Protein AF-J7CYS8-F1 (afdb_monomer_lite)

Foldseek 3Di:
DVVVVVVVVVVVVVVVVVVVVVPDPDDPVVVVVVVLCVQLVVLVVCLVPPDPPDDVVVNVVSVVSNVVSVVD

Secondary structure (DSSP, 8-state):
-HHHHHHHHHHHHHHHHHHHHHHS---HHHHHHHHHHHHHHHHHHHHHT--TTS-HHHHHHHHHHHHHHHH-

Structure (mmCIF, N/CA/C/O backbone):
data_AF-J7CYS8-F1
#
_entry.id   AF-J7CYS8-F1
#
loop_
_atom_site.group_PDB
_atom_site.id
_atom_site.type_symbol
_atom_site.label_atom_id
_atom_site.label_alt_id
_atom_site.label_comp_id
_atom_site.label_asym_id
_atom_site.label_entity_id
_atom_site.label_seq_id
_atom_site.pdbx_PDB_ins_code
_atom_site.Cartn_x
_atom_site.Cartn_y
_atom_site.Cartn_z
_atom_site.occupancy
_atom_site.B_iso_or_equiv
_atom_site.auth_seq_id
_atom_site.auth_comp_id
_atom_site.auth_asym_id
_atom_site.auth_atom_id
_atom_site.pdbx_PDB_model_num
ATOM 1 N N . MET A 1 1 ? 18.254 16.482 -10.516 1.00 54.69 1 MET A N 1
ATOM 2 C CA . MET A 1 1 ? 17.246 17.538 -10.780 1.00 54.69 1 MET A CA 1
ATOM 3 C C . MET A 1 1 ? 15.800 17.086 -10.543 1.00 54.69 1 MET A C 1
ATOM 5 O O . MET A 1 1 ? 15.030 17.890 -10.047 1.00 54.69 1 MET A O 1
ATOM 9 N N . ILE A 1 2 ? 15.432 15.818 -10.796 1.00 60.00 2 ILE A N 1
ATOM 10 C CA . ILE A 1 2 ? 14.065 15.288 -10.560 1.00 60.00 2 ILE A CA 1
ATOM 11 C C . ILE A 1 2 ? 13.694 15.186 -9.063 1.00 60.00 2 ILE A C 1
ATOM 13 O O . ILE A 1 2 ? 12.559 15.472 -8.697 1.00 60.00 2 ILE A O 1
ATOM 17 N N . ALA A 1 3 ? 14.652 14.867 -8.183 1.00 63.47 3 ALA A N 1
ATOM 18 C CA . ALA A 1 3 ? 14.379 14.661 -6.755 1.00 63.47 3 ALA A CA 1
ATOM 19 C C . ALA A 1 3 ? 13.850 15.917 -6.031 1.00 63.47 3 ALA A C 1
ATOM 21 O O . ALA A 1 3 ? 12.896 15.826 -5.269 1.00 63.47 3 ALA A O 1
ATOM 22 N N . ILE A 1 4 ? 14.418 17.103 -6.298 1.00 71.94 4 ILE A N 1
ATOM 23 C CA . ILE A 1 4 ? 13.994 18.363 -5.653 1.00 71.94 4 ILE A CA 1
ATOM 24 C C . ILE A 1 4 ? 12.560 18.727 -6.055 1.00 71.94 4 ILE A C 1
ATOM 26 O O . ILE A 1 4 ? 11.765 19.102 -5.200 1.00 71.94 4 ILE A O 1
ATOM 30 N N . GLY A 1 5 ? 12.210 18.554 -7.336 1.00 70.38 5 GLY A N 1
ATOM 31 C CA . GLY A 1 5 ? 10.845 18.778 -7.817 1.00 70.38 5 GLY A CA 1
ATOM 32 C C . GLY A 1 5 ? 9.840 17.857 -7.129 1.00 70.38 5 GLY A C 1
ATOM 33 O O . GLY A 1 5 ? 8.785 18.311 -6.706 1.00 70.38 5 GLY A O 1
ATOM 34 N N . GLN A 1 6 ? 10.196 16.587 -6.926 1.00 73.44 6 GLN A N 1
ATOM 35 C CA . GLN A 1 6 ? 9.355 15.631 -6.205 1.00 73.44 6 GLN A CA 1
ATOM 36 C C . GLN A 1 6 ? 9.138 16.018 -4.733 1.00 73.44 6 GLN A C 1
ATOM 38 O O . GLN A 1 6 ? 8.015 15.914 -4.243 1.00 73.44 6 GLN A O 1
ATOM 43 N N . PHE A 1 7 ? 10.162 16.523 -4.033 1.00 78.19 7 PHE A N 1
ATOM 44 C CA . PHE A 1 7 ? 10.020 16.973 -2.640 1.00 78.19 7 PHE A CA 1
ATOM 45 C C . PHE A 1 7 ? 8.989 18.097 -2.477 1.00 78.19 7 PHE A C 1
ATOM 47 O O . PHE A 1 7 ? 8.204 18.062 -1.530 1.00 78.19 7 PHE A O 1
ATOM 54 N N . VAL A 1 8 ? 8.935 19.047 -3.417 1.00 84.44 8 VAL A N 1
ATOM 55 C CA . VAL A 1 8 ? 7.964 20.157 -3.393 1.00 84.44 8 VAL A CA 1
ATOM 56 C C . VAL A 1 8 ? 6.515 19.659 -3.461 1.00 84.44 8 VAL A C 1
ATOM 58 O O . VAL A 1 8 ? 5.634 20.300 -2.898 1.00 84.44 8 VAL A O 1
ATOM 61 N N . PHE A 1 9 ? 6.261 18.500 -4.079 1.00 80.44 9 PHE A N 1
ATOM 62 C CA . PHE A 1 9 ? 4.930 17.883 -4.124 1.00 80.44 9 PHE A CA 1
ATOM 63 C C . PHE A 1 9 ? 4.667 16.925 -2.957 1.00 80.44 9 PHE A C 1
ATOM 65 O O . PHE A 1 9 ? 3.550 16.884 -2.441 1.00 80.44 9 PHE A O 1
ATOM 72 N N . TYR A 1 10 ? 5.677 16.182 -2.499 1.00 85.25 10 TYR A N 1
ATOM 73 C CA . TYR A 1 10 ? 5.505 15.253 -1.381 1.00 85.25 10 TYR A CA 1
ATOM 74 C C . TYR A 1 10 ? 5.225 15.974 -0.059 1.00 85.25 10 TYR A C 1
ATOM 76 O O . TYR A 1 10 ? 4.375 15.519 0.701 1.00 85.25 10 TYR A O 1
ATOM 84 N N . ILE A 1 11 ? 5.874 17.111 0.210 1.00 88.38 11 ILE A N 1
ATOM 85 C CA . ILE A 1 11 ? 5.666 17.883 1.448 1.00 88.38 11 ILE A CA 1
ATOM 86 C C . ILE A 1 11 ? 4.185 18.277 1.649 1.00 88.38 11 ILE A C 1
ATOM 88 O O . ILE A 1 11 ? 3.607 17.881 2.664 1.00 88.38 11 ILE A O 1
ATOM 92 N N . PRO A 1 12 ? 3.520 18.993 0.718 1.00 91.00 12 PRO A N 1
ATOM 93 C CA . PRO A 1 12 ? 2.110 19.345 0.875 1.00 91.00 12 PRO A CA 1
ATOM 94 C C . PRO A 1 12 ? 1.193 18.117 0.859 1.00 91.00 12 PRO A C 1
ATOM 96 O O . PRO A 1 12 ? 0.205 18.094 1.591 1.00 91.00 12 PRO A O 1
ATOM 99 N N . PHE A 1 13 ? 1.534 17.073 0.097 1.00 87.31 13 PHE A N 1
ATOM 100 C CA . PHE A 1 13 ? 0.783 15.819 0.101 1.00 87.31 13 PHE A CA 1
ATOM 101 C C . PHE A 1 13 ? 0.772 15.157 1.487 1.00 87.31 13 PHE A C 1
ATOM 103 O O . PHE A 1 13 ? -0.297 14.827 1.996 1.00 87.31 13 PHE A O 1
ATOM 110 N N . PHE A 1 14 ? 1.931 15.019 2.138 1.00 89.12 14 PHE A N 1
ATOM 111 C CA . PHE A 1 14 ? 2.019 14.430 3.478 1.00 89.12 14 PHE A CA 1
ATOM 112 C C . PHE A 1 14 ? 1.347 15.298 4.550 1.00 89.12 14 PHE A C 1
ATOM 114 O O . PHE A 1 14 ? 0.740 14.753 5.477 1.00 89.12 14 PHE A O 1
ATOM 121 N N . ILE A 1 15 ? 1.388 16.629 4.416 1.00 92.88 15 ILE A N 1
ATOM 122 C CA . ILE A 1 15 ? 0.644 17.543 5.298 1.00 92.88 15 ILE A CA 1
ATOM 123 C C . ILE A 1 15 ? -0.863 17.294 5.154 1.00 92.88 15 ILE A C 1
ATOM 125 O O . ILE A 1 15 ? -1.552 17.087 6.153 1.00 92.88 15 ILE A O 1
ATOM 129 N N . MET A 1 16 ? -1.372 17.238 3.920 1.00 92.50 16 MET A N 1
ATOM 130 C CA . MET A 1 16 ? -2.791 16.992 3.650 1.00 92.50 16 MET A CA 1
ATOM 131 C C . MET A 1 16 ? -3.235 15.607 4.139 1.00 92.50 16 MET A C 1
ATOM 133 O O . MET A 1 16 ? -4.292 15.476 4.758 1.00 92.50 16 MET A O 1
ATOM 137 N N . LEU A 1 17 ? -2.398 14.588 3.936 1.00 90.88 17 LEU A N 1
ATOM 138 C CA . LEU A 1 17 ? -2.630 13.232 4.426 1.00 90.88 17 LEU A CA 1
ATOM 139 C C . LEU A 1 17 ? -2.706 13.186 5.963 1.00 90.88 17 LEU A C 1
ATOM 141 O O . LEU A 1 17 ? -3.586 12.536 6.523 1.00 90.88 17 LEU A O 1
ATOM 145 N N . SER A 1 18 ? -1.826 13.918 6.652 1.00 89.62 18 SER A N 1
ATOM 146 C CA . SER A 1 18 ? -1.809 13.992 8.120 1.00 89.62 18 SER A CA 1
ATOM 147 C C . SER A 1 18 ? -3.062 14.671 8.672 1.00 89.62 18 SER A C 1
ATOM 149 O O . SER A 1 18 ? -3.654 14.188 9.637 1.00 89.62 18 SER A O 1
ATOM 151 N N . ILE A 1 19 ? -3.509 15.754 8.030 1.00 92.06 19 ILE A N 1
ATOM 152 C CA . ILE A 1 19 ? -4.755 16.444 8.383 1.00 92.06 19 ILE A CA 1
ATOM 153 C C . ILE A 1 19 ? -5.953 15.506 8.185 1.00 92.06 19 ILE A C 1
ATOM 155 O O . ILE A 1 19 ? -6.795 15.383 9.074 1.00 92.06 19 ILE A O 1
ATOM 159 N N . LEU A 1 20 ? -6.010 14.791 7.058 1.00 90.31 20 LEU A N 1
ATOM 160 C CA . LEU A 1 20 ? -7.061 13.810 6.786 1.00 90.31 20 LEU A CA 1
ATOM 161 C C . LEU A 1 20 ? -7.116 12.732 7.879 1.00 90.31 20 LEU A C 1
ATOM 163 O O . LEU A 1 20 ? -8.184 12.461 8.429 1.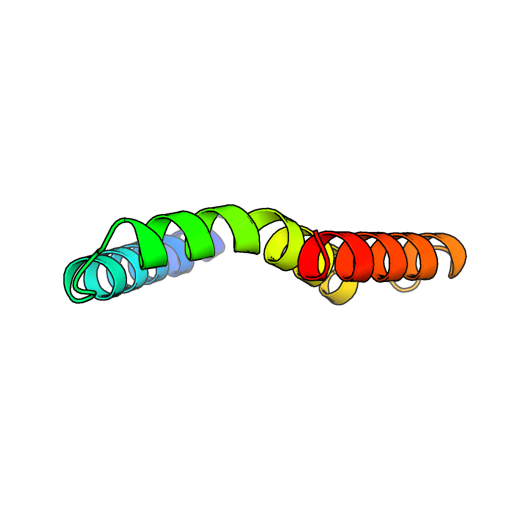00 90.31 20 LEU A O 1
ATOM 167 N N . PHE A 1 21 ? -5.967 12.161 8.245 1.00 88.88 21 PHE A N 1
ATOM 168 C CA . PHE A 1 21 ? -5.889 11.184 9.327 1.00 88.88 21 PHE A CA 1
ATOM 169 C C . PHE A 1 21 ? -6.277 11.762 10.690 1.00 88.88 21 PHE A C 1
ATOM 171 O O . PHE A 1 21 ? -6.874 11.045 11.490 1.00 88.88 21 PHE A O 1
ATOM 178 N N . TYR A 1 22 ? -5.999 13.037 10.956 1.00 89.69 22 TYR A N 1
ATOM 179 C CA . TYR A 1 22 ? -6.405 13.695 12.198 1.00 89.69 22 TYR A CA 1
ATOM 180 C C . TYR A 1 22 ? -7.932 13.815 12.327 1.00 89.69 22 TYR A C 1
ATOM 182 O O . TYR A 1 22 ? -8.484 13.564 13.398 1.00 89.69 22 TYR A O 1
ATOM 190 N N . TYR A 1 23 ? -8.634 14.133 11.235 1.00 90.00 23 TYR A N 1
ATOM 191 C CA . TYR A 1 23 ? -10.099 14.248 11.241 1.00 90.00 23 TYR A CA 1
ATOM 192 C C . TYR A 1 23 ? -10.829 12.899 11.298 1.00 90.00 23 TYR A C 1
ATOM 194 O O . TYR A 1 23 ? -12.017 12.840 11.632 1.00 90.00 23 TYR A O 1
ATOM 202 N N . ILE A 1 24 ? -10.147 11.793 10.998 1.00 89.38 24 ILE A N 1
ATOM 203 C CA . ILE A 1 24 ? -10.737 10.462 11.113 1.00 89.38 24 ILE A CA 1
ATOM 204 C C . ILE A 1 24 ? -10.864 10.096 12.592 1.00 89.38 24 ILE A C 1
ATOM 206 O O . ILE A 1 24 ? -9.885 9.951 13.318 1.00 89.38 24 ILE A O 1
ATOM 210 N N . LYS A 1 25 ? -12.097 9.834 13.040 1.00 89.56 25 LYS A N 1
ATOM 211 C CA . LYS A 1 25 ? -12.32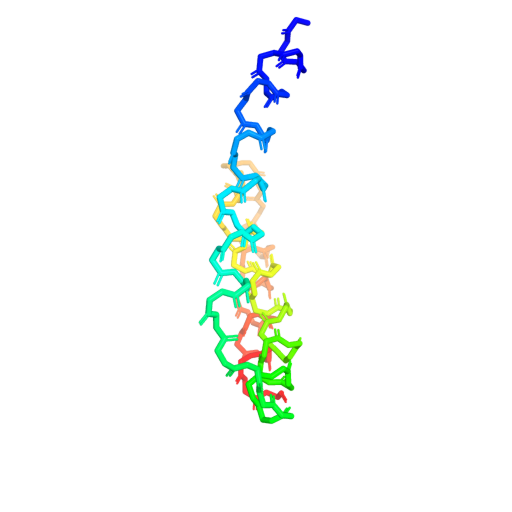3 9.196 14.342 1.00 89.56 25 LYS A CA 1
ATOM 212 C C . LYS A 1 25 ? -11.793 7.762 14.303 1.00 89.56 25 LYS A C 1
ATOM 214 O O . LYS A 1 25 ? -12.482 6.845 13.826 1.00 89.56 25 LYS A O 1
ATOM 219 N N . TRP A 1 26 ? -10.571 7.585 14.795 1.00 87.44 26 TRP A N 1
ATOM 220 C CA . TRP A 1 26 ? -9.906 6.295 14.895 1.00 87.44 26 TRP A CA 1
ATOM 221 C C . TRP A 1 26 ? -10.613 5.393 15.897 1.00 87.44 26 TRP A C 1
ATOM 223 O O . TRP A 1 26 ? -10.944 5.776 17.016 1.00 87.44 26 TRP A O 1
ATOM 233 N N . THR A 1 27 ? -10.850 4.159 15.476 1.00 90.81 27 THR A N 1
ATOM 234 C CA . THR A 1 27 ? -11.325 3.079 16.341 1.00 90.81 27 THR A CA 1
ATOM 235 C C . THR A 1 27 ? -10.409 1.887 16.123 1.00 90.81 27 THR A C 1
ATOM 237 O O . THR A 1 27 ? -9.816 1.768 15.047 1.00 90.81 27 THR A O 1
ATOM 240 N N . LYS A 1 28 ? -10.320 0.971 17.097 1.00 86.19 28 LYS A N 1
ATOM 241 C CA . LYS A 1 28 ? -9.493 -0.241 16.956 1.00 86.19 28 LYS A CA 1
ATOM 242 C C . LYS A 1 28 ? -9.820 -1.022 15.674 1.00 86.19 28 LYS A C 1
ATOM 244 O O . LYS A 1 28 ? -8.913 -1.491 15.003 1.00 86.19 28 LYS A O 1
ATOM 249 N N . LYS A 1 29 ? -11.103 -1.070 15.287 1.00 88.00 29 LYS A N 1
ATOM 250 C CA . LYS A 1 29 ? -11.560 -1.695 14.035 1.00 88.00 29 LYS A CA 1
ATOM 251 C C . LYS A 1 29 ? -11.000 -0.990 12.797 1.00 88.00 29 LYS A C 1
ATOM 253 O O . LYS A 1 29 ? -10.402 -1.641 11.956 1.00 88.00 29 LYS A O 1
ATOM 258 N N . LYS A 1 30 ? -11.143 0.337 12.701 1.00 86.06 30 LYS A N 1
ATOM 259 C CA . LYS A 1 30 ? -10.645 1.111 11.547 1.00 86.06 30 LYS A CA 1
ATOM 260 C C . LYS A 1 30 ? -9.123 1.049 11.411 1.00 86.06 30 LYS A C 1
ATOM 262 O O . LYS A 1 30 ? -8.625 0.949 10.300 1.00 86.06 30 LYS A O 1
ATOM 267 N N . PHE A 1 31 ? -8.400 1.076 12.531 1.00 86.75 31 PHE A N 1
ATOM 268 C CA . PHE A 1 31 ? -6.944 0.938 12.520 1.00 86.75 31 PHE A CA 1
ATOM 269 C C . PHE A 1 31 ? -6.511 -0.463 12.066 1.00 86.75 31 PHE A C 1
ATOM 271 O O . PHE A 1 31 ? -5.631 -0.587 11.222 1.00 86.75 31 PHE A O 1
ATOM 278 N N . SER A 1 32 ? -7.187 -1.510 12.552 1.00 85.69 32 SER A N 1
ATOM 279 C CA . SER A 1 32 ? -6.954 -2.886 12.099 1.00 85.69 32 SER A CA 1
ATOM 280 C C . SER A 1 32 ? -7.216 -3.052 10.602 1.00 85.69 32 SER A C 1
ATOM 282 O O . SER A 1 32 ? -6.419 -3.685 9.923 1.00 85.69 32 SER A O 1
ATOM 284 N N . VAL A 1 33 ? -8.300 -2.464 10.081 1.00 86.56 33 VAL A N 1
ATOM 285 C CA . VAL A 1 33 ? -8.622 -2.494 8.644 1.00 86.56 33 VAL A CA 1
ATOM 286 C C . VAL A 1 33 ? -7.561 -1.759 7.829 1.00 86.56 33 VAL A C 1
ATOM 288 O O . VAL A 1 33 ? -7.151 -2.250 6.785 1.00 86.56 33 VAL A O 1
ATOM 291 N N . LEU A 1 34 ? -7.069 -0.617 8.315 1.00 87.44 34 LEU A N 1
ATOM 292 C CA . LEU A 1 34 ? -6.009 0.118 7.632 1.00 87.44 34 LEU A CA 1
ATOM 293 C C . LEU A 1 34 ? -4.720 -0.706 7.542 1.00 87.44 34 LEU A C 1
ATOM 295 O O . LEU A 1 34 ? -4.150 -0.803 6.460 1.00 87.44 34 LEU A O 1
ATOM 299 N N . LEU A 1 35 ? -4.302 -1.350 8.635 1.00 86.12 35 LEU A N 1
ATOM 300 C CA . LEU A 1 35 ? -3.136 -2.237 8.624 1.00 86.12 35 LEU A CA 1
ATOM 301 C C . LEU A 1 35 ? -3.340 -3.457 7.716 1.00 86.12 35 LEU A C 1
ATOM 303 O O . LEU A 1 35 ? -2.449 -3.774 6.934 1.00 86.12 35 LEU A O 1
ATOM 307 N N . ALA A 1 36 ? -4.513 -4.091 7.771 1.00 86.62 36 ALA A N 1
ATOM 308 C CA . ALA A 1 36 ? -4.855 -5.221 6.907 1.00 86.62 36 ALA A CA 1
ATOM 309 C C . ALA A 1 36 ? -4.895 -4.832 5.419 1.00 86.62 36 ALA A C 1
ATOM 311 O O . ALA A 1 36 ? -4.608 -5.653 4.561 1.00 86.62 36 ALA A O 1
ATOM 312 N N . SER A 1 37 ? -5.192 -3.568 5.099 1.00 87.06 37 SER A N 1
ATOM 313 C CA . SER A 1 37 ? -5.206 -3.074 3.717 1.00 87.06 37 SER A CA 1
ATOM 314 C C . SER A 1 37 ? -3.821 -2.725 3.149 1.00 87.06 37 SER A C 1
ATOM 316 O O . SER A 1 37 ? -3.696 -2.554 1.937 1.00 87.06 37 SER A O 1
ATOM 318 N N . LEU A 1 38 ? -2.770 -2.633 3.979 1.00 87.62 38 LEU A N 1
ATOM 319 C CA . LEU A 1 38 ? -1.419 -2.263 3.523 1.00 87.62 38 LEU A CA 1
ATOM 320 C C . LEU A 1 38 ? -0.853 -3.204 2.442 1.00 87.62 38 LEU A C 1
ATOM 322 O O . LEU A 1 38 ? -0.333 -2.690 1.447 1.00 87.62 38 LEU A O 1
ATOM 326 N N . PRO A 1 39 ? -0.963 -4.544 2.562 1.00 87.25 39 PRO A N 1
ATOM 327 C CA . PRO A 1 39 ? -0.503 -5.459 1.520 1.00 87.25 39 PRO A CA 1
ATOM 328 C C . PRO A 1 39 ? -1.263 -5.265 0.203 1.00 87.25 39 PRO A C 1
ATOM 330 O O . PRO A 1 39 ? -0.651 -5.232 -0.863 1.00 87.25 39 PRO A O 1
ATOM 333 N N . ALA A 1 40 ? -2.580 -5.039 0.263 1.00 88.94 40 ALA A N 1
ATOM 334 C CA . ALA A 1 40 ? -3.382 -4.783 -0.930 1.00 88.94 40 ALA A CA 1
ATOM 335 C C . ALA A 1 40 ? -2.941 -3.494 -1.646 1.00 88.94 40 ALA A C 1
ATOM 337 O O . ALA A 1 40 ? -2.802 -3.479 -2.871 1.00 88.94 40 ALA A O 1
ATOM 338 N N . VAL A 1 41 ? -2.644 -2.428 -0.895 1.00 89.06 41 VAL A N 1
ATOM 339 C CA . VAL A 1 41 ? -2.104 -1.177 -1.456 1.00 89.06 41 VAL A CA 1
ATOM 340 C C . VAL A 1 41 ? -0.741 -1.408 -2.119 1.00 89.06 41 VAL A C 1
ATOM 342 O O . VAL A 1 41 ? -0.498 -0.884 -3.207 1.00 89.06 41 VAL A O 1
ATOM 345 N N . TYR A 1 42 ? 0.127 -2.224 -1.513 1.00 89.50 42 TYR A N 1
ATOM 346 C CA . TYR A 1 42 ? 1.439 -2.559 -2.071 1.00 89.50 42 TYR A CA 1
ATOM 347 C C . TYR A 1 42 ? 1.338 -3.286 -3.421 1.00 89.50 42 TYR A C 1
ATOM 349 O O . TYR A 1 42 ? 1.928 -2.833 -4.403 1.00 89.50 42 TYR A O 1
ATOM 357 N N . PHE A 1 43 ? 0.556 -4.365 -3.509 1.00 88.88 43 PHE A N 1
ATOM 358 C CA . PHE A 1 43 ? 0.407 -5.106 -4.769 1.00 88.88 43 PHE A CA 1
ATOM 359 C C . PHE A 1 43 ? -0.330 -4.295 -5.835 1.00 88.88 43 PHE A C 1
ATOM 361 O O . PHE A 1 43 ? 0.025 -4.347 -7.010 1.00 88.88 43 PHE A O 1
ATOM 368 N N . THR A 1 44 ? -1.292 -3.465 -5.429 1.00 89.38 44 THR A N 1
ATOM 369 C CA . THR A 1 44 ? -1.945 -2.516 -6.339 1.00 89.38 44 THR A CA 1
ATOM 370 C C . THR A 1 44 ? -0.924 -1.550 -6.949 1.00 89.38 44 THR A C 1
ATOM 372 O O . THR A 1 44 ? -0.930 -1.329 -8.159 1.00 89.38 44 THR A O 1
ATOM 375 N N . TYR A 1 45 ? 0.001 -1.017 -6.145 1.00 90.06 45 TYR A N 1
ATOM 376 C CA . TYR A 1 45 ? 1.083 -0.165 -6.644 1.00 90.06 45 TYR A CA 1
ATOM 377 C C . TYR A 1 45 ? 2.021 -0.903 -7.612 1.00 90.06 45 TYR A C 1
ATOM 379 O O . TYR A 1 45 ? 2.397 -0.327 -8.635 1.00 90.06 45 TYR A O 1
ATOM 387 N N . GLN A 1 46 ? 2.365 -2.164 -7.328 1.00 87.00 46 GLN A N 1
ATOM 388 C CA . GLN A 1 46 ? 3.175 -3.002 -8.224 1.00 87.00 46 GLN A CA 1
ATOM 389 C C . GLN A 1 46 ? 2.491 -3.215 -9.583 1.00 87.00 46 GLN A C 1
ATOM 391 O O . GLN A 1 46 ? 3.136 -3.097 -10.620 1.00 87.00 46 GLN A O 1
ATOM 396 N N . ILE A 1 47 ? 1.174 -3.447 -9.596 1.00 88.75 47 ILE A N 1
ATOM 397 C CA . ILE A 1 47 ? 0.398 -3.617 -10.834 1.00 88.75 47 ILE A CA 1
ATOM 398 C C . ILE A 1 47 ? 0.339 -2.310 -11.634 1.00 88.75 47 ILE A C 1
ATOM 400 O O . ILE A 1 47 ? 0.568 -2.319 -12.840 1.00 88.75 47 ILE A O 1
ATOM 404 N N . PHE A 1 48 ? 0.062 -1.173 -10.987 1.00 86.94 48 PHE A N 1
ATOM 405 C CA . PHE A 1 48 ? 0.012 0.121 -11.684 1.00 86.94 48 PHE A CA 1
ATOM 406 C C . PHE A 1 48 ? 1.382 0.608 -12.162 1.00 86.94 48 PHE A C 1
ATOM 408 O O . PHE A 1 48 ? 1.457 1.366 -13.128 1.00 86.94 48 PHE A O 1
ATOM 415 N N . SER A 1 49 ? 2.455 0.173 -11.504 1.00 87.44 49 SER A N 1
ATOM 416 C CA . SER A 1 49 ? 3.832 0.481 -11.896 1.00 87.44 49 SER A CA 1
ATOM 417 C C . SER A 1 49 ? 4.431 -0.564 -12.845 1.00 87.44 49 SER A C 1
ATOM 419 O O . SER A 1 49 ? 5.616 -0.459 -13.171 1.00 87.44 49 SER A O 1
ATOM 421 N N . PHE A 1 50 ? 3.635 -1.545 -13.293 1.00 88.06 50 PHE A N 1
ATOM 422 C CA . PHE A 1 50 ? 4.078 -2.613 -14.185 1.00 88.06 50 PHE A CA 1
ATOM 423 C C . PHE A 1 50 ? 4.626 -2.035 -15.489 1.00 88.06 50 PHE A C 1
ATOM 425 O O . PHE A 1 50 ? 3.994 -1.204 -16.154 1.00 88.06 50 PHE A O 1
ATOM 432 N N . ARG A 1 51 ? 5.831 -2.463 -15.860 1.00 87.50 51 ARG A N 1
ATOM 433 C CA . ARG A 1 51 ? 6.559 -1.891 -16.999 1.00 87.50 51 ARG A CA 1
ATOM 434 C C . ARG A 1 51 ? 6.328 -2.744 -18.235 1.00 87.50 51 ARG A C 1
ATOM 436 O O . ARG A 1 51 ? 6.251 -3.961 -18.171 1.00 87.50 51 ARG A O 1
ATOM 443 N N . HIS A 1 52 ? 6.302 -2.108 -19.402 1.00 83.75 52 HIS A N 1
ATOM 444 C CA . HIS A 1 52 ? 6.006 -2.785 -20.671 1.00 83.75 52 HIS A CA 1
ATOM 445 C C . HIS A 1 52 ? 7.017 -3.874 -21.081 1.00 83.75 52 HIS A C 1
ATOM 447 O O . HIS A 1 52 ? 6.742 -4.638 -22.000 1.00 83.75 52 HIS A O 1
ATOM 453 N N . TRP A 1 53 ? 8.185 -3.934 -20.440 1.00 85.25 53 TRP A N 1
ATOM 454 C CA . TRP A 1 53 ? 9.207 -4.960 -20.671 1.00 85.25 53 TRP A CA 1
ATOM 455 C C . TRP A 1 53 ? 9.207 -6.081 -19.628 1.00 85.25 53 TRP A C 1
ATOM 457 O O . TRP A 1 53 ? 10.018 -7.001 -19.724 1.00 85.25 53 TRP A O 1
ATOM 467 N N . GLU A 1 54 ? 8.360 -5.996 -18.604 1.00 85.62 54 GLU A N 1
ATOM 468 C CA . GLU A 1 54 ? 8.198 -7.073 -17.633 1.00 85.62 54 GLU A CA 1
ATOM 469 C C . GLU A 1 54 ? 7.371 -8.208 -18.245 1.00 85.62 54 GLU A C 1
ATOM 471 O O . GLU A 1 54 ? 6.509 -8.004 -19.104 1.00 85.62 54 GLU A O 1
ATOM 476 N N . THR A 1 55 ? 7.652 -9.442 -17.830 1.00 88.56 55 THR A N 1
ATOM 477 C CA . THR A 1 55 ? 6.957 -10.613 -18.363 1.00 88.56 55 THR A CA 1
ATOM 478 C C . THR A 1 55 ? 5.547 -10.715 -17.793 1.00 88.56 55 THR A C 1
ATOM 480 O O . THR A 1 55 ? 5.299 -10.427 -16.622 1.00 88.56 55 THR A O 1
ATOM 483 N N . THR A 1 56 ? 4.607 -11.203 -18.604 1.00 87.12 56 THR A N 1
ATOM 484 C CA . THR A 1 56 ? 3.202 -11.380 -18.198 1.00 87.12 56 THR A CA 1
ATOM 485 C C . THR A 1 56 ? 3.057 -12.256 -16.947 1.00 87.12 56 THR A C 1
ATOM 487 O O . THR A 1 56 ? 2.140 -12.053 -16.159 1.00 87.12 56 THR A O 1
ATOM 490 N N . SER A 1 57 ? 3.990 -13.185 -16.711 1.00 87.19 57 SER A N 1
ATOM 491 C CA . SER A 1 57 ? 4.033 -14.007 -15.497 1.00 87.19 57 SER A CA 1
ATOM 492 C C . SER A 1 57 ? 4.169 -13.182 -14.214 1.00 87.19 57 SER A C 1
ATOM 494 O O . SER A 1 57 ? 3.544 -13.521 -13.216 1.00 87.19 57 SER A O 1
ATOM 496 N N . VAL A 1 58 ? 4.941 -12.091 -14.233 1.00 88.31 58 VAL A N 1
ATOM 497 C CA . VAL A 1 58 ? 5.132 -11.212 -13.065 1.00 88.31 58 VAL A CA 1
ATOM 498 C C . VAL A 1 58 ? 3.833 -10.480 -12.729 1.00 88.31 58 VAL A C 1
ATOM 500 O O . VAL A 1 58 ? 3.439 -10.415 -11.569 1.00 88.31 58 VAL A O 1
ATOM 503 N N . LEU A 1 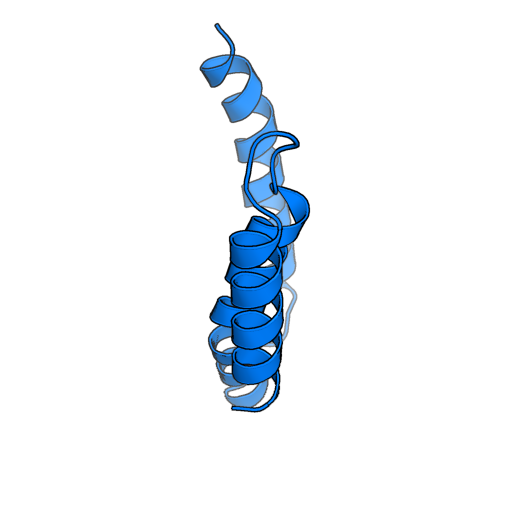59 ? 3.114 -10.003 -13.747 1.00 88.38 59 LEU A N 1
ATOM 504 C CA . LEU A 1 59 ? 1.804 -9.377 -13.566 1.00 88.38 59 LEU A CA 1
ATOM 505 C C . LEU A 1 59 ? 0.777 -10.358 -12.982 1.00 88.38 59 LEU A C 1
ATOM 507 O O . LEU A 1 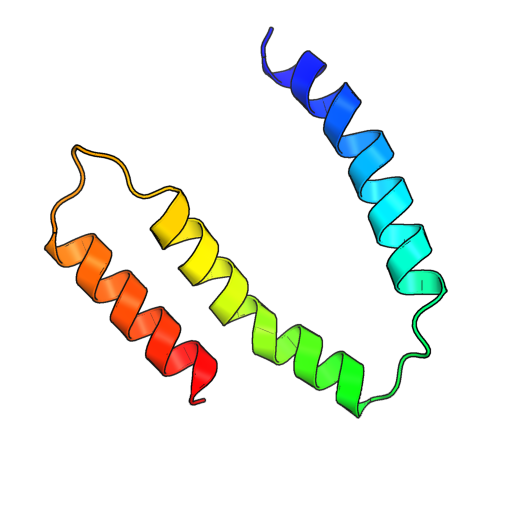59 ? 0.044 -10.002 -12.063 1.00 88.38 59 LEU A O 1
ATOM 511 N N . VAL A 1 60 ? 0.753 -11.602 -13.469 1.00 91.31 60 VAL A N 1
ATOM 512 C CA . VAL A 1 60 ? -0.137 -12.649 -12.938 1.00 91.31 60 VAL A CA 1
ATOM 513 C C . VAL A 1 60 ? 0.170 -12.945 -11.467 1.00 91.31 60 VAL A C 1
ATOM 515 O O . VAL A 1 60 ? -0.763 -13.060 -10.676 1.00 91.31 60 VAL A O 1
ATOM 518 N N . ILE A 1 61 ? 1.449 -13.007 -11.079 1.00 92.19 61 ILE A N 1
ATOM 519 C CA . ILE A 1 61 ? 1.852 -13.202 -9.678 1.00 92.19 61 ILE A CA 1
ATOM 520 C C . ILE A 1 61 ? 1.345 -12.048 -8.806 1.00 92.19 61 ILE A C 1
ATOM 522 O O . ILE A 1 61 ? 0.647 -12.313 -7.831 1.00 92.19 61 ILE A O 1
ATOM 526 N N . HIS A 1 62 ? 1.579 -10.789 -9.191 1.00 90.44 62 HIS A N 1
ATOM 527 C CA . HIS A 1 62 ? 1.094 -9.640 -8.417 1.00 90.44 62 HIS A CA 1
ATOM 528 C C . HIS A 1 62 ? -0.438 -9.612 -8.278 1.00 90.44 62 HIS A C 1
ATOM 530 O O . HIS A 1 62 ? -0.956 -9.203 -7.241 1.00 90.44 62 HIS A O 1
ATOM 536 N N . ILE A 1 63 ? -1.183 -10.066 -9.294 1.00 90.44 63 ILE A N 1
ATOM 537 C CA . ILE A 1 63 ? -2.651 -10.182 -9.226 1.00 90.44 63 ILE A CA 1
ATOM 538 C C . ILE A 1 63 ? -3.079 -11.290 -8.255 1.00 90.44 63 ILE A C 1
ATOM 540 O O . ILE A 1 63 ? -4.024 -11.101 -7.484 1.00 90.44 63 ILE A O 1
ATOM 544 N N . ILE A 1 64 ? -2.398 -12.439 -8.265 1.00 91.38 64 ILE A N 1
ATOM 545 C CA . ILE A 1 64 ? -2.667 -13.534 -7.321 1.00 91.38 64 ILE A CA 1
ATOM 546 C C . ILE A 1 64 ? -2.366 -13.074 -5.892 1.00 91.38 64 ILE A C 1
ATOM 548 O O . ILE A 1 64 ? -3.194 -13.262 -5.003 1.00 91.38 64 ILE A O 1
ATOM 552 N N . GLU A 1 65 ? -1.227 -12.422 -5.677 1.00 90.25 65 GLU A N 1
ATOM 553 C CA . GLU A 1 65 ? -0.825 -11.886 -4.376 1.00 90.25 65 GLU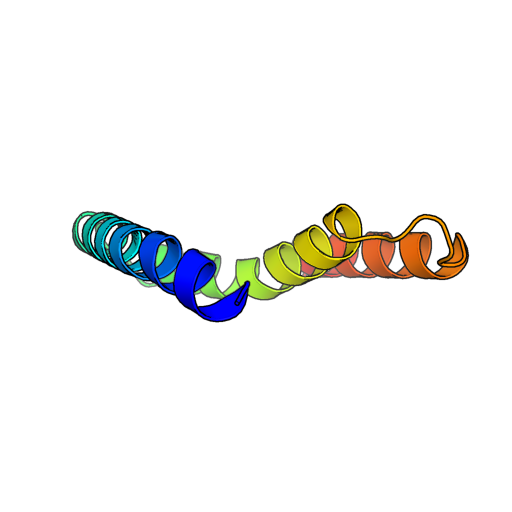 A CA 1
ATOM 554 C C . GLU A 1 65 ? -1.784 -10.798 -3.880 1.00 90.25 65 GLU A C 1
ATOM 556 O O . GLU A 1 65 ? -2.165 -10.816 -2.711 1.00 90.25 65 GLU A O 1
ATOM 561 N N . LEU A 1 66 ? -2.264 -9.915 -4.765 1.00 90.69 66 LEU A N 1
ATOM 562 C CA . LEU A 1 66 ? -3.323 -8.956 -4.441 1.00 90.69 66 LEU A CA 1
ATOM 563 C C . LEU A 1 66 ? -4.614 -9.668 -4.020 1.00 90.69 66 LEU A C 1
ATOM 565 O O . LEU A 1 66 ? -5.245 -9.277 -3.041 1.00 90.69 66 LEU A O 1
ATOM 569 N N . THR A 1 67 ? -5.006 -10.717 -4.743 1.00 90.50 67 THR A N 1
ATOM 570 C CA . THR A 1 67 ? -6.221 -11.484 -4.435 1.00 90.50 67 THR 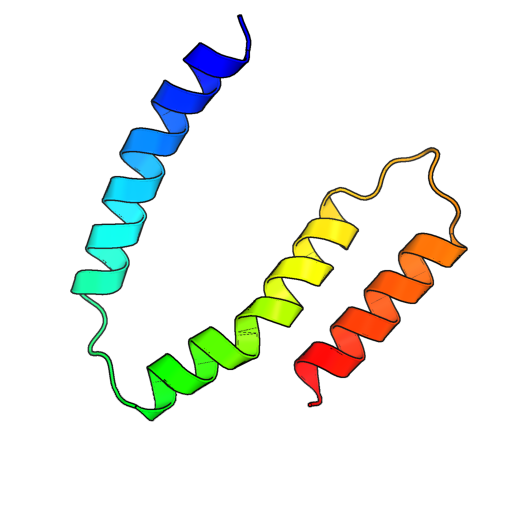A CA 1
ATOM 571 C C . THR A 1 67 ? -6.104 -12.151 -3.066 1.00 90.50 67 THR A C 1
ATOM 573 O O . THR A 1 67 ? -7.026 -12.060 -2.258 1.00 90.50 67 THR A O 1
ATOM 576 N N . LEU A 1 68 ? -4.955 -12.761 -2.766 1.00 89.25 68 LEU A N 1
ATOM 577 C CA . LEU A 1 68 ? -4.681 -13.344 -1.454 1.00 89.25 68 LEU A CA 1
ATOM 578 C C . LEU A 1 68 ? -4.680 -12.276 -0.353 1.00 89.25 68 LEU A C 1
ATOM 580 O O . LEU A 1 68 ? -5.309 -12.486 0.676 1.00 89.25 68 LEU A O 1
ATOM 584 N N . ALA A 1 69 ? -4.062 -11.119 -0.592 1.00 88.25 69 ALA A N 1
ATOM 585 C CA . ALA A 1 69 ? -4.006 -10.003 0.353 1.00 88.25 69 ALA A CA 1
ATOM 586 C C . ALA A 1 69 ? -5.368 -9.356 0.666 1.00 88.25 69 ALA A C 1
ATOM 588 O O . ALA A 1 69 ? -5.490 -8.641 1.654 1.00 88.25 69 ALA A O 1
ATOM 589 N N . VAL A 1 70 ? -6.372 -9.533 -0.198 1.00 85.81 70 VAL A N 1
ATOM 590 C CA . VAL A 1 70 ? -7.739 -9.035 0.033 1.00 85.81 70 VAL A CA 1
ATOM 591 C C . VAL A 1 70 ? -8.607 -10.083 0.733 1.00 85.81 70 VAL A C 1
ATOM 593 O O . VAL A 1 70 ? -9.531 -9.726 1.463 1.00 85.81 70 VAL A O 1
ATOM 596 N N . VAL A 1 71 ? -8.340 -11.369 0.492 1.00 84.56 71 VAL A N 1
ATOM 597 C CA . VAL A 1 71 ? -9.119 -12.486 1.048 1.00 84.56 71 VAL A CA 1
ATOM 598 C C . VAL A 1 71 ? -8.666 -12.865 2.464 1.00 84.56 71 VAL A C 1
ATOM 600 O O . VAL A 1 71 ? -9.507 -13.297 3.255 1.00 84.56 71 VAL A O 1
ATOM 603 N N . PHE A 1 72 ? -7.377 -12.712 2.776 1.00 66.56 72 PHE A N 1
ATOM 604 C CA . PHE A 1 72 ? -6.761 -13.049 4.066 1.00 66.56 72 PHE A CA 1
ATOM 605 C C . PHE A 1 72 ? -6.389 -11.799 4.865 1.00 66.56 72 PHE A C 1
ATOM 607 O O . PHE A 1 72 ? -6.616 -11.817 6.098 1.00 66.56 72 PHE A O 1
#

Organism: NCBI:txid1134806

pLDDT: mean 85.98, std 7.34, range [54.69, 92.88]

Radius of gyration: 16.29 Å; chains: 1; bounding box: 30×34×38 Å

Sequence (72 aa):
MIAIGQFVFYIPFFIMLSILFYYIKWTKKKFSVLLASLPAVYFTYQIFSFRHWETTSVLVIHIIELTLAVVF